Protein AF-A0A9X3Z2K1-F1 (afdb_monomer_lite)

Foldseek 3Di:
DDDDDDPPPDDDFDWDQDPVRDTDGCDPVNVVVVVVVVVVVVVVVVVVVVCVVVVND

Structure (mmCIF, N/CA/C/O backbone):
data_AF-A0A9X3Z2K1-F1
#
_entry.id   AF-A0A9X3Z2K1-F1
#
loop_
_atom_site.group_PDB
_atom_site.id
_atom_site.type_symbol
_atom_site.label_atom_id
_atom_site.label_alt_id
_atom_site.label_comp_id
_atom_site.label_asym_id
_atom_site.label_entity_id
_atom_site.label_seq_id
_atom_site.pdbx_PDB_ins_code
_atom_site.Cartn_x
_atom_site.Cartn_y
_atom_site.Cartn_z
_atom_site.occupancy
_atom_site.B_iso_or_equiv
_atom_site.auth_seq_id
_atom_site.auth_comp_id
_atom_site.auth_asym_id
_atom_site.auth_atom_id
_atom_site.pdbx_PDB_model_num
ATOM 1 N N . MET A 1 1 ? -17.703 39.002 23.670 1.00 48.97 1 MET A N 1
ATOM 2 C CA . MET A 1 1 ? -18.256 37.653 23.409 1.00 48.97 1 MET A CA 1
ATOM 3 C C . MET A 1 1 ? -17.103 36.698 23.125 1.00 48.97 1 MET A C 1
ATOM 5 O O . MET A 1 1 ? -16.477 36.815 22.079 1.00 48.97 1 MET A O 1
ATOM 9 N N . ALA A 1 2 ? -16.758 35.819 24.070 1.00 63.38 2 ALA A N 1
ATOM 10 C CA . ALA A 1 2 ? -15.701 34.827 23.871 1.00 63.38 2 ALA A CA 1
ATOM 11 C C . ALA A 1 2 ? -16.167 33.779 22.847 1.00 63.38 2 ALA A C 1
ATOM 13 O O . ALA A 1 2 ? -17.235 33.185 23.003 1.00 63.38 2 ALA A O 1
ATOM 14 N N . ARG A 1 3 ? -15.399 33.584 21.769 1.00 71.81 3 ARG A N 1
ATOM 15 C CA . ARG A 1 3 ? -15.685 32.558 20.760 1.00 71.81 3 ARG A CA 1
ATOM 16 C C . ARG A 1 3 ? -15.539 31.189 21.428 1.00 71.81 3 ARG A C 1
ATOM 18 O O . ARG A 1 3 ? -14.444 30.845 21.860 1.00 71.81 3 ARG A O 1
ATOM 25 N N . LYS A 1 4 ? -16.634 30.426 21.533 1.00 75.00 4 LYS A N 1
ATOM 26 C CA . LYS A 1 4 ? -16.579 29.034 22.003 1.00 75.00 4 LYS A CA 1
ATOM 27 C C . LYS A 1 4 ? -15.610 28.253 21.097 1.00 75.00 4 LYS A C 1
ATOM 29 O O . LYS A 1 4 ? -15.706 28.410 19.874 1.00 75.00 4 LYS A O 1
ATOM 34 N N . PRO A 1 5 ? -14.672 27.464 21.649 1.00 78.38 5 PRO A N 1
ATOM 35 C CA . PRO A 1 5 ? -13.767 26.666 20.833 1.00 78.38 5 PRO A CA 1
ATOM 36 C C . PRO A 1 5 ? -14.589 25.709 19.963 1.00 78.38 5 PRO A C 1
ATOM 38 O O . PRO A 1 5 ? -15.542 25.089 20.436 1.00 78.38 5 PRO A O 1
ATOM 41 N N . LYS A 1 6 ? -14.257 25.637 18.669 1.00 78.94 6 LYS A N 1
ATOM 42 C CA . LYS A 1 6 ? -14.903 24.694 17.749 1.00 78.94 6 LYS A CA 1
ATOM 43 C C . LYS A 1 6 ? -14.613 23.265 18.235 1.00 78.94 6 LYS A C 1
ATOM 45 O O . LYS A 1 6 ? -13.468 23.005 18.609 1.00 78.94 6 LYS A O 1
ATOM 50 N N . PRO A 1 7 ? -15.604 22.356 18.231 1.00 75.62 7 PRO A N 1
ATOM 51 C CA . PRO A 1 7 ? -15.367 20.968 18.595 1.00 75.62 7 PRO A CA 1
ATOM 52 C C . PRO A 1 7 ? -14.294 20.371 17.683 1.00 75.62 7 PRO A C 1
ATOM 54 O O . PRO A 1 7 ? -14.298 20.598 16.470 1.00 75.62 7 PRO A O 1
ATOM 57 N N . LEU A 1 8 ? -13.353 19.642 18.284 1.00 76.06 8 LEU A N 1
ATOM 58 C CA . LEU A 1 8 ? -12.321 18.916 17.556 1.00 76.06 8 LEU A CA 1
ATOM 59 C C . LEU A 1 8 ? -13.008 17.865 16.679 1.00 76.06 8 LEU A C 1
ATOM 61 O O . LEU A 1 8 ? -13.592 16.909 17.187 1.00 76.06 8 LEU A O 1
ATOM 65 N N . VAL A 1 9 ? -12.967 18.061 15.362 1.00 71.31 9 VAL A N 1
ATOM 66 C CA . VAL A 1 9 ? -13.447 17.065 14.402 1.00 71.31 9 VAL A CA 1
ATOM 67 C C . VAL A 1 9 ? -12.446 15.919 14.411 1.00 71.31 9 VAL A C 1
ATOM 69 O O . VAL A 1 9 ? -11.330 16.054 13.907 1.00 71.31 9 VAL A O 1
ATOM 72 N N . VAL A 1 10 ? -12.831 14.798 15.017 1.00 64.12 10 VAL A N 1
ATOM 73 C CA . VAL A 1 10 ? -12.051 13.564 14.943 1.00 64.12 10 VAL A CA 1
ATOM 74 C C . VAL A 1 10 ? -12.173 13.050 13.514 1.00 64.12 10 VAL A C 1
ATOM 76 O O . VAL A 1 10 ? -13.246 12.638 13.076 1.00 64.12 10 VAL A O 1
ATOM 79 N N . LEU A 1 11 ? -11.079 13.142 12.758 1.00 55.62 11 LEU A N 1
ATOM 80 C CA . LEU A 1 11 ? -11.007 12.559 11.423 1.00 55.62 11 LEU A CA 1
ATOM 81 C C . LEU A 1 11 ? -11.183 11.037 11.536 1.00 55.62 11 LEU A C 1
ATOM 83 O O . LEU A 1 11 ? -10.633 10.440 12.466 1.00 55.62 11 LEU A O 1
ATOM 87 N N . PRO A 1 12 ? -11.920 10.397 10.612 1.00 61.00 12 PRO A N 1
ATOM 88 C CA . PRO A 1 12 ? -12.137 8.960 10.665 1.00 61.00 12 PRO A CA 1
ATOM 89 C C . PRO A 1 12 ? -10.806 8.204 10.655 1.00 61.00 12 PRO A C 1
ATOM 91 O O . PRO A 1 12 ? -9.849 8.592 9.972 1.00 61.00 12 PRO A O 1
ATOM 94 N N . HIS A 1 13 ? -10.755 7.118 11.428 1.00 65.38 13 HIS A N 1
ATOM 95 C CA . HIS A 1 13 ? -9.607 6.223 11.467 1.00 65.38 13 HIS A CA 1
ATOM 96 C C . HIS A 1 13 ? -9.285 5.765 10.048 1.00 65.38 13 HIS A C 1
ATOM 98 O O . HIS A 1 13 ? -10.155 5.291 9.317 1.00 65.38 13 HIS A O 1
ATOM 104 N N . LYS A 1 14 ? -8.026 5.936 9.626 1.00 69.75 14 LYS A N 1
ATOM 105 C CA . LYS A 1 14 ? -7.618 5.363 8.348 1.00 69.75 14 LYS A CA 1
ATOM 106 C C . LYS A 1 14 ? -7.656 3.847 8.514 1.00 69.75 14 LYS A C 1
ATOM 108 O O . LYS A 1 14 ? -7.028 3.323 9.429 1.00 69.75 14 LYS A O 1
ATOM 113 N N . VAL A 1 15 ? -8.372 3.168 7.634 1.00 71.12 15 VAL A N 1
ATOM 114 C CA . VAL A 1 15 ? -8.494 1.711 7.624 1.00 71.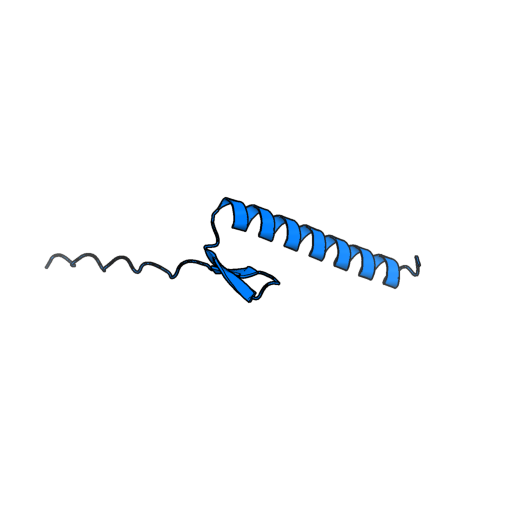12 15 VAL A CA 1
ATOM 115 C C . VAL A 1 15 ? -7.773 1.139 6.410 1.00 71.12 15 VAL A C 1
ATOM 117 O O . VAL A 1 15 ? -7.680 1.787 5.367 1.00 71.12 15 VAL A O 1
ATOM 120 N N . TYR A 1 16 ? -7.220 -0.057 6.565 1.00 70.44 16 TYR A N 1
ATOM 121 C CA . TYR A 1 16 ? -6.601 -0.831 5.497 1.00 70.44 16 TYR A CA 1
ATOM 122 C C . TYR A 1 16 ? -7.428 -2.093 5.265 1.00 70.44 16 TYR A C 1
ATOM 124 O O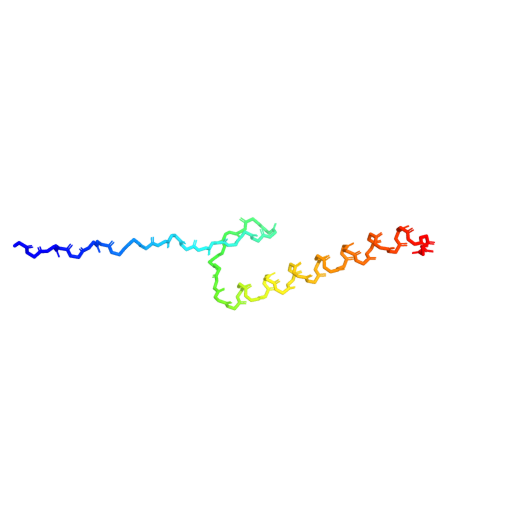 . TYR A 1 16 ? -7.770 -2.789 6.218 1.00 70.44 16 TYR A O 1
ATOM 132 N N . ILE A 1 17 ? -7.735 -2.393 4.004 1.00 73.94 17 ILE A N 1
ATOM 133 C CA . ILE A 1 17 ? -8.442 -3.620 3.629 1.00 73.94 17 ILE A CA 1
ATOM 134 C C . ILE A 1 17 ? -7.392 -4.655 3.228 1.00 73.94 17 ILE A C 1
ATOM 136 O O . ILE A 1 17 ? -6.610 -4.438 2.300 1.00 73.94 17 ILE A O 1
ATOM 140 N N . ARG A 1 18 ? -7.346 -5.774 3.952 1.00 72.50 18 ARG A N 1
ATOM 141 C CA . ARG A 1 18 ? -6.471 -6.908 3.636 1.00 72.50 18 ARG A CA 1
ATOM 142 C C . ARG A 1 18 ? -6.969 -7.640 2.394 1.00 72.50 18 ARG A C 1
ATOM 144 O O . ARG A 1 18 ? -8.150 -7.610 2.074 1.00 72.50 18 ARG A O 1
ATOM 151 N N . ALA A 1 19 ? -6.079 -8.401 1.759 1.00 71.75 19 ALA A N 1
ATOM 152 C CA . ALA A 1 19 ? -6.437 -9.282 0.642 1.00 71.75 19 ALA A CA 1
ATOM 153 C C . ALA A 1 19 ? -7.526 -10.315 1.007 1.00 71.75 19 ALA A C 1
ATOM 155 O O . ALA A 1 19 ? -8.289 -10.727 0.145 1.00 71.75 19 ALA A O 1
ATOM 156 N N . ALA A 1 20 ? -7.633 -10.685 2.289 1.00 81.62 20 ALA A N 1
ATOM 157 C CA . ALA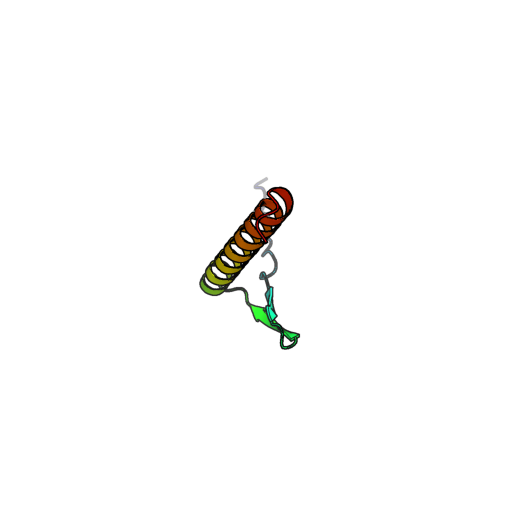 A 1 20 ? -8.694 -11.544 2.816 1.00 81.62 20 ALA A CA 1
ATOM 158 C C . ALA A 1 20 ? -10.064 -10.840 2.963 1.00 81.62 20 ALA A C 1
ATOM 160 O O . ALA A 1 20 ? -11.015 -11.454 3.430 1.00 81.62 20 ALA A O 1
ATOM 161 N N . GLY A 1 21 ? -10.170 -9.553 2.611 1.00 77.94 21 GLY A N 1
ATOM 162 C CA . GLY A 1 21 ? -11.391 -8.751 2.744 1.00 77.94 21 GLY A CA 1
ATOM 163 C C . GLY A 1 21 ? -11.602 -8.136 4.130 1.00 77.94 21 GLY A C 1
ATOM 164 O O . GLY A 1 21 ? -12.550 -7.383 4.328 1.00 77.94 21 GLY A O 1
ATOM 165 N N . GLU A 1 22 ? -10.718 -8.413 5.090 1.00 80.31 22 GLU A N 1
ATOM 166 C CA . GLU A 1 22 ? -10.798 -7.845 6.435 1.00 80.31 22 GLU A CA 1
ATOM 167 C C . GLU A 1 22 ? -10.401 -6.366 6.448 1.00 80.31 22 GLU A C 1
ATOM 169 O O . GLU A 1 22 ? -9.315 -5.995 5.988 1.00 80.31 22 GLU A O 1
ATOM 174 N N . THR A 1 23 ? -11.241 -5.536 7.060 1.00 80.25 23 THR A N 1
ATOM 175 C CA . THR A 1 23 ? -10.909 -4.146 7.377 1.00 80.25 23 THR A CA 1
ATOM 176 C C . THR A 1 23 ? -10.175 -4.103 8.710 1.00 80.25 23 THR A C 1
ATOM 178 O O . THR A 1 23 ? -10.723 -4.486 9.740 1.00 80.25 23 THR A O 1
ATOM 181 N N . VAL A 1 24 ? -8.938 -3.619 8.697 1.00 79.06 24 VAL A N 1
ATOM 182 C CA . VAL A 1 24 ? -8.114 -3.447 9.897 1.00 79.06 24 VAL A CA 1
ATOM 183 C C . VAL A 1 24 ? -7.754 -1.984 10.101 1.00 79.06 24 VAL A C 1
ATOM 185 O O . VAL A 1 24 ? -7.493 -1.248 9.144 1.00 79.06 24 VAL A O 1
ATOM 188 N N . ASP A 1 25 ? -7.703 -1.564 11.362 1.00 81.81 25 ASP A N 1
ATOM 189 C CA . ASP A 1 25 ? -7.223 -0.236 11.725 1.00 81.81 25 ASP A CA 1
ATOM 190 C C . ASP A 1 25 ? -5.790 -0.027 11.236 1.00 81.81 25 ASP A C 1
ATOM 192 O O . ASP A 1 25 ? -4.885 -0.831 11.486 1.00 81.81 25 ASP A O 1
ATOM 196 N N . MET A 1 26 ? -5.561 1.084 10.537 1.00 78.69 26 MET A N 1
ATOM 197 C CA . MET A 1 26 ? -4.244 1.404 10.007 1.00 78.69 26 MET A CA 1
ATOM 198 C C . MET A 1 26 ? -3.385 2.053 11.091 1.00 78.69 26 MET A C 1
ATOM 200 O O . MET A 1 26 ? -3.231 3.279 11.151 1.00 78.69 26 MET A O 1
ATOM 204 N N . THR A 1 27 ? -2.812 1.200 11.942 1.00 81.75 27 THR A N 1
ATOM 205 C CA . THR A 1 27 ? -1.856 1.586 12.986 1.00 81.75 27 THR A CA 1
ATOM 206 C C . THR A 1 27 ? -0.621 2.282 12.389 1.00 81.75 27 THR A C 1
ATOM 208 O O . THR A 1 27 ? -0.313 2.097 11.205 1.00 81.75 27 THR A O 1
ATOM 211 N N . PRO A 1 28 ? 0.120 3.094 13.168 1.00 79.38 28 PRO A N 1
ATOM 212 C CA . PRO A 1 28 ? 1.323 3.777 12.683 1.00 79.38 28 PRO A CA 1
ATOM 213 C C . PRO A 1 28 ? 2.367 2.825 12.081 1.00 79.38 28 PRO A C 1
ATOM 215 O O . PRO A 1 28 ? 2.950 3.133 11.039 1.00 79.38 28 PRO A O 1
ATOM 218 N N . ASP A 1 29 ? 2.570 1.658 12.691 1.00 78.50 29 ASP A N 1
ATOM 219 C CA . ASP A 1 29 ? 3.498 0.634 12.202 1.00 78.50 29 ASP A CA 1
ATOM 220 C C . ASP A 1 29 ? 3.008 -0.025 10.915 1.00 78.50 29 ASP A C 1
ATOM 222 O O . ASP A 1 29 ? 3.776 -0.161 9.958 1.00 78.50 29 ASP A O 1
ATOM 226 N N . LEU A 1 30 ? 1.713 -0.352 10.839 1.00 76.19 30 LEU A N 1
ATOM 227 C CA . LEU A 1 30 ? 1.117 -0.891 9.619 1.00 76.19 30 LEU A CA 1
ATOM 228 C C . LEU A 1 30 ? 1.196 0.129 8.479 1.00 76.19 30 LEU A C 1
ATOM 230 O O . LEU A 1 30 ? 1.544 -0.228 7.356 1.00 76.19 30 LEU A O 1
ATOM 234 N N . ARG A 1 31 ? 0.976 1.417 8.770 1.00 77.50 31 ARG A N 1
ATOM 235 C CA . ARG A 1 31 ? 1.144 2.498 7.794 1.00 77.50 31 ARG A CA 1
ATOM 236 C C . ARG A 1 31 ? 2.575 2.539 7.257 1.00 77.50 31 ARG A C 1
ATOM 238 O O . ARG A 1 31 ? 2.747 2.593 6.046 1.00 77.50 31 ARG A O 1
ATOM 245 N N . LYS A 1 32 ? 3.595 2.474 8.122 1.00 78.31 32 LYS A N 1
ATOM 246 C CA . LYS A 1 32 ? 5.005 2.446 7.688 1.00 78.31 32 LYS A CA 1
ATOM 247 C C . LYS A 1 32 ? 5.300 1.238 6.797 1.00 78.31 32 LYS A C 1
ATOM 249 O O . LYS A 1 32 ? 5.946 1.393 5.762 1.00 78.31 32 LYS A O 1
ATOM 254 N N . GLN A 1 33 ? 4.805 0.055 7.162 1.00 79.38 33 GLN A N 1
ATOM 255 C CA . GLN A 1 33 ? 4.993 -1.159 6.364 1.00 79.38 33 GLN A CA 1
ATOM 256 C C . GLN A 1 33 ? 4.311 -1.076 4.995 1.00 79.38 33 GLN A C 1
ATOM 258 O O . GLN A 1 33 ? 4.932 -1.408 3.986 1.00 79.38 33 GLN A O 1
ATOM 263 N N . VAL A 1 34 ? 3.056 -0.621 4.944 1.00 76.38 34 VAL A N 1
ATOM 264 C CA . VAL A 1 34 ? 2.303 -0.471 3.691 1.00 76.38 34 VAL A CA 1
ATOM 265 C C . VAL A 1 34 ? 2.949 0.593 2.807 1.00 76.38 34 VAL A C 1
ATOM 267 O O . VAL A 1 34 ? 3.176 0.339 1.629 1.00 76.38 34 VAL A O 1
ATOM 270 N N . SER A 1 35 ? 3.331 1.745 3.367 1.00 77.44 35 SER A N 1
ATOM 271 C CA . SER A 1 35 ? 4.027 2.798 2.619 1.00 77.44 35 SER A CA 1
ATOM 272 C C . SER A 1 35 ? 5.351 2.311 2.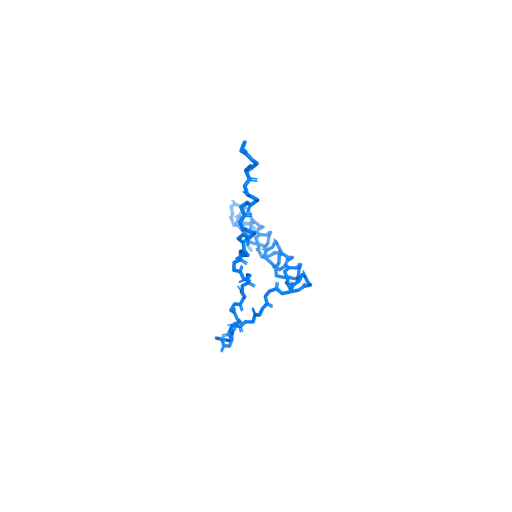028 1.00 77.44 35 SER A C 1
ATOM 274 O O . SER A 1 35 ? 5.626 2.595 0.865 1.00 77.44 35 SER A O 1
ATOM 276 N N . LYS A 1 36 ? 6.138 1.532 2.784 1.00 80.38 36 LYS A N 1
ATOM 277 C CA . LYS A 1 36 ? 7.379 0.927 2.282 1.00 80.38 36 LYS A CA 1
ATOM 278 C C . LYS A 1 36 ? 7.106 -0.046 1.131 1.00 80.38 36 LYS A C 1
ATOM 280 O O . LYS A 1 36 ? 7.717 0.080 0.077 1.00 80.38 36 LYS A O 1
ATOM 285 N N . LYS A 1 37 ? 6.140 -0.958 1.297 1.00 79.00 37 LYS A N 1
ATOM 286 C CA . LYS A 1 37 ? 5.752 -1.913 0.245 1.00 79.00 37 LYS A CA 1
ATOM 287 C C . LYS A 1 37 ? 5.266 -1.209 -1.023 1.00 79.00 37 LYS A C 1
ATOM 289 O O . LYS A 1 37 ? 5.665 -1.605 -2.110 1.00 79.00 37 LYS A O 1
ATOM 294 N N . CYS A 1 38 ? 4.448 -0.162 -0.901 1.00 80.19 38 CYS A N 1
ATOM 295 C CA . CYS A 1 38 ? 4.003 0.617 -2.058 1.00 80.19 38 CYS A CA 1
ATOM 296 C C . CYS A 1 38 ? 5.179 1.280 -2.781 1.00 80.19 38 CYS A C 1
ATOM 298 O O . CYS A 1 38 ? 5.245 1.210 -4.004 1.00 80.19 38 CYS A O 1
ATOM 300 N N . ALA A 1 39 ? 6.121 1.881 -2.047 1.00 81.94 39 ALA A N 1
ATOM 301 C CA . ALA A 1 39 ? 7.308 2.485 -2.646 1.00 81.94 39 ALA A CA 1
ATOM 302 C C . ALA A 1 39 ? 8.159 1.446 -3.397 1.00 81.94 39 ALA A C 1
ATOM 304 O O . ALA A 1 39 ? 8.529 1.678 -4.545 1.00 81.94 39 ALA A O 1
ATOM 305 N N . ASP A 1 40 ? 8.396 0.276 -2.799 1.00 85.38 40 ASP A N 1
ATOM 306 C CA . ASP A 1 40 ? 9.164 -0.804 -3.430 1.00 85.38 40 ASP A CA 1
ATOM 307 C C . ASP A 1 40 ? 8.481 -1.338 -4.703 1.00 85.38 40 ASP A C 1
ATOM 309 O O . ASP A 1 40 ? 9.150 -1.610 -5.703 1.00 85.38 40 ASP A O 1
ATOM 313 N N . VAL A 1 41 ? 7.147 -1.462 -4.693 1.00 86.44 41 VAL A N 1
ATOM 314 C CA . VAL A 1 41 ? 6.361 -1.871 -5.871 1.00 86.44 41 VAL A CA 1
ATOM 315 C C . VAL A 1 41 ? 6.469 -0.832 -6.984 1.00 86.44 41 VAL A C 1
ATOM 317 O O . VAL A 1 41 ? 6.748 -1.203 -8.122 1.00 86.44 41 VAL A O 1
ATOM 320 N N . LEU A 1 42 ? 6.320 0.456 -6.662 1.00 84.88 42 LEU A N 1
ATOM 321 C CA . LEU A 1 42 ? 6.447 1.544 -7.637 1.00 84.88 42 LEU A CA 1
ATOM 322 C C . LEU A 1 42 ? 7.851 1.597 -8.246 1.00 84.88 42 LEU A C 1
ATOM 324 O O . LEU A 1 42 ? 7.988 1.734 -9.458 1.00 84.88 42 LEU A O 1
ATOM 328 N N . VAL A 1 43 ? 8.896 1.422 -7.431 1.00 88.25 43 VAL A N 1
ATOM 329 C CA . VAL A 1 43 ? 10.282 1.359 -7.916 1.00 88.25 43 VAL A CA 1
ATOM 330 C C . VAL A 1 43 ? 10.492 0.149 -8.826 1.00 88.25 43 VAL A C 1
ATOM 332 O O . VAL A 1 43 ? 11.150 0.271 -9.857 1.00 88.25 43 VAL A O 1
ATOM 335 N N . ARG A 1 44 ? 9.938 -1.021 -8.480 1.00 89.81 44 ARG A N 1
ATOM 336 C CA . ARG A 1 44 ? 10.002 -2.208 -9.347 1.00 89.81 44 ARG A CA 1
ATOM 337 C C . ARG A 1 44 ? 9.309 -1.980 -10.683 1.00 89.81 44 ARG A C 1
ATOM 339 O O . ARG A 1 44 ? 9.877 -2.349 -11.703 1.00 89.81 44 ARG A O 1
ATOM 346 N N . TRP A 1 45 ? 8.125 -1.376 -10.674 1.00 88.50 45 TRP A N 1
ATOM 347 C CA . TRP A 1 45 ? 7.385 -1.061 -11.895 1.00 88.50 45 TRP A CA 1
ATOM 348 C C . TRP A 1 45 ? 8.152 -0.073 -12.767 1.00 88.50 45 TRP A C 1
ATOM 350 O O . TRP A 1 45 ? 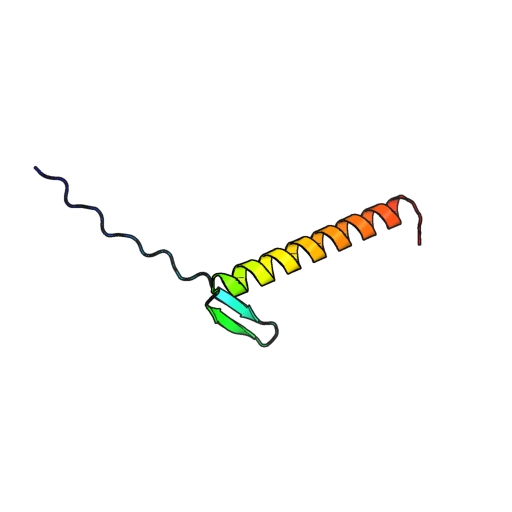8.369 -0.354 -13.937 1.00 88.50 45 TRP A O 1
ATOM 360 N N . ALA A 1 46 ? 8.663 1.012 -12.181 1.00 88.19 46 ALA A N 1
ATOM 361 C CA . ALA A 1 46 ? 9.483 1.979 -12.902 1.00 88.19 46 ALA A CA 1
ATOM 362 C C . ALA A 1 46 ? 10.728 1.326 -13.526 1.00 88.19 46 ALA A C 1
ATOM 364 O O . ALA A 1 46 ? 11.038 1.575 -14.685 1.00 88.19 46 ALA A O 1
ATOM 365 N N . LYS A 1 47 ? 11.420 0.443 -12.792 1.00 89.00 47 LYS A N 1
ATOM 366 C CA . LYS A 1 47 ? 12.561 -0.311 -13.334 1.00 89.00 47 LYS A CA 1
ATOM 367 C C . LYS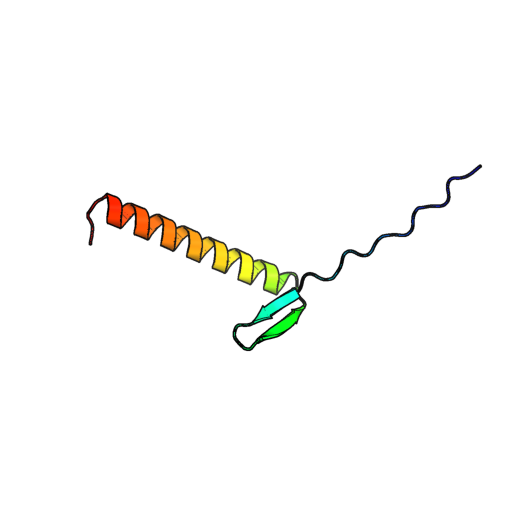 A 1 47 ? 12.162 -1.243 -14.477 1.00 89.00 47 LYS A C 1
ATOM 369 O O . LYS A 1 47 ? 12.905 -1.329 -15.445 1.00 89.00 47 LYS A O 1
ATOM 374 N N . ALA A 1 48 ? 11.035 -1.942 -14.355 1.00 89.44 48 ALA A N 1
ATOM 375 C CA . ALA A 1 48 ? 10.542 -2.831 -15.403 1.00 89.44 48 ALA A CA 1
ATOM 376 C C . ALA A 1 48 ? 10.216 -2.051 -16.685 1.00 89.44 48 ALA A C 1
ATOM 378 O O . ALA A 1 48 ? 10.691 -2.433 -17.747 1.00 89.44 48 ALA A O 1
ATOM 379 N N . SER A 1 49 ? 9.515 -0.917 -16.571 1.00 88.75 49 SER A N 1
ATOM 380 C CA . SER A 1 49 ? 9.229 -0.036 -17.710 1.00 88.75 49 SER A CA 1
ATOM 381 C C . SER A 1 49 ? 10.502 0.484 -18.378 1.00 88.75 49 SER A C 1
ATOM 383 O O . SER A 1 49 ? 10.608 0.445 -19.595 1.00 88.75 49 SER A O 1
ATOM 385 N N . VAL A 1 50 ? 11.505 0.899 -17.596 1.00 88.19 50 VAL A N 1
ATOM 386 C CA . VAL A 1 50 ? 12.792 1.348 -18.154 1.00 88.19 50 VAL A CA 1
ATOM 387 C C . VAL A 1 50 ? 13.535 0.206 -18.857 1.00 88.19 50 VAL A C 1
ATOM 389 O O . VAL A 1 50 ? 14.118 0.422 -19.912 1.00 88.19 50 VAL A O 1
ATOM 392 N N . MET A 1 51 ? 13.534 -1.013 -18.308 1.00 89.00 51 MET A N 1
ATOM 393 C CA . MET A 1 51 ? 14.177 -2.160 -18.965 1.00 89.00 51 MET A CA 1
ATOM 394 C C . MET A 1 51 ? 13.481 -2.543 -20.278 1.00 89.00 51 MET A C 1
ATOM 396 O O . MET A 1 51 ? 14.169 -2.838 -21.253 1.00 89.00 51 MET A O 1
ATOM 400 N N . GLU A 1 52 ? 12.149 -2.462 -20.322 1.00 89.62 52 GLU A N 1
ATOM 401 C CA . GLU A 1 52 ? 11.355 -2.658 -21.541 1.00 89.62 52 GLU A CA 1
ATOM 402 C C . GLU A 1 52 ? 11.697 -1.610 -22.612 1.00 89.62 52 GLU A C 1
ATOM 404 O O . GLU A 1 52 ? 11.995 -1.974 -23.748 1.00 89.62 52 GLU A O 1
ATOM 409 N N . GLU A 1 53 ? 11.752 -0.324 -22.246 1.00 84.62 53 GLU A N 1
ATOM 410 C CA . GLU A 1 53 ? 12.140 0.761 -23.162 1.00 84.62 53 GLU A CA 1
ATOM 411 C C . GLU A 1 53 ? 13.568 0.602 -23.702 1.00 84.62 53 GLU A C 1
ATOM 413 O O . GLU A 1 53 ? 13.843 0.929 -24.857 1.00 84.62 53 GLU A O 1
ATOM 418 N N . LEU A 1 54 ? 14.485 0.085 -22.880 1.00 89.44 54 LEU A N 1
ATOM 419 C CA . LEU A 1 54 ? 15.874 -0.164 -23.267 1.00 89.44 54 LEU A CA 1
ATOM 420 C C . LEU A 1 54 ? 16.062 -1.471 -24.057 1.00 89.44 54 LEU A C 1
ATOM 422 O O . LEU A 1 54 ? 17.181 -1.755 -24.485 1.00 89.44 54 LEU A O 1
ATOM 426 N N . GLY A 1 55 ? 15.006 -2.273 -24.247 1.00 81.44 55 GLY A N 1
ATOM 427 C CA . GLY A 1 55 ? 15.079 -3.573 -24.920 1.00 81.44 55 GLY A CA 1
ATOM 428 C C . GLY A 1 55 ? 15.905 -4.616 -24.159 1.00 81.44 55 GLY A C 1
ATOM 429 O O . GLY A 1 55 ? 16.412 -5.560 -24.763 1.00 81.44 55 GLY A O 1
ATOM 430 N N . ILE A 1 56 ? 16.073 -4.436 -22.846 1.00 69.81 56 ILE A N 1
ATOM 431 C CA . ILE A 1 56 ? 16.795 -5.356 -21.965 1.00 69.81 56 ILE A CA 1
ATOM 432 C C . ILE A 1 56 ? 15.754 -6.320 -21.383 1.00 69.81 56 ILE A C 1
ATOM 434 O O . ILE A 1 56 ? 15.160 -6.044 -20.340 1.00 69.81 56 ILE A O 1
ATOM 438 N N . GLY A 1 57 ? 15.497 -7.415 -22.102 1.00 61.41 57 GLY A N 1
ATOM 439 C CA . GLY A 1 57 ? 14.591 -8.503 -21.716 1.00 61.41 57 GLY A CA 1
ATOM 440 C C . GLY A 1 57 ? 15.319 -9.828 -21.568 1.00 61.41 57 GLY A C 1
ATOM 441 O O . GLY A 1 57 ? 16.170 -10.118 -22.438 1.00 61.41 57 GLY A O 1
#

Radius of gyration: 20.51 Å; chains: 1; bounding box: 35×49×49 Å

Sequence (57 aa):
MARKPKPLVVLPHKVYIRAAGETVDMTPDLRKQVSKKCADVLVRWAKASVMEELGIG

Secondary structure (DSSP, 8-state):
---PPPP---PPPPEEE-TTS-EEE--HHHHHHHHHHHHHHHHHHHHHHHHHHTT--

pLDDT: mean 77.78, std 8.92, range [48.97, 89.81]

Organism: NCBI:txid33942